Protein AF-A0A914UWD5-F1 (afdb_monomer_lite)

InterPro domains:
  IPR052464 Synovial Proliferation Regulator [PTHR23424] (14-173)

Organism: NCBI:txid2011161

Foldseek 3Di:
DDPPDDDDDDPPDVPVPVPVPDQDDPPDPDGVCLVVVLLVLLVVQLVPPPPDDPDPQQDDDPVSVVSVVVCVVSDPDLLVVLQSLLVLLVDVSSLVRVLSYVVSLVSLLVQCPPPDPSSLLSSLSSLLSNLQDPSCDPVSVVSCVVSVVVVVLVCCCVPPPDPSSNVSSVSNVVSNPPDPPD

Secondary structure (DSSP, 8-state):
----PPPPPPP-----TTTSSTTBSTTSS-BHHHHHHHHHHHHHHTT----S---SS----HHHHHHHHHHHHH-S-HHHHHHHHHHHTTSHHHHHHHTT-HHHHHHHHHHHTT--HHHHHHHHHHHHHHHTSTT--HHHHHHHHHTTHHHHHHHHHHH---HHHHHHHHHHHHHHHS----

Structure (mmCIF, N/CA/C/O backbone):
data_AF-A0A914UWD5-F1
#
_entry.id   AF-A0A914UWD5-F1
#
loop_
_atom_site.group_PDB
_atom_site.id
_atom_site.type_symbol
_atom_site.label_atom_id
_atom_site.label_alt_id
_atom_site.label_comp_id
_atom_site.label_asym_id
_atom_site.label_entity_id
_atom_site.label_seq_id
_atom_site.pdbx_PDB_ins_code
_atom_site.Cartn_x
_atom_site.Cartn_y
_atom_site.Cartn_z
_atom_site.occupancy
_atom_site.B_iso_or_equiv
_atom_site.auth_seq_id
_atom_site.auth_comp_id
_atom_site.auth_asym_id
_atom_site.auth_atom_id
_atom_site.pdbx_PDB_model_num
ATOM 1 N N . MET A 1 1 ? 6.487 -65.019 -23.026 1.00 48.22 1 MET A N 1
ATOM 2 C CA . MET A 1 1 ? 6.910 -63.607 -22.920 1.00 48.22 1 MET A CA 1
ATOM 3 C C . MET A 1 1 ? 5.646 -62.772 -22.949 1.00 48.22 1 MET A C 1
ATOM 5 O O . MET A 1 1 ? 5.100 -62.546 -24.019 1.00 48.22 1 MET A O 1
ATOM 9 N N . SER A 1 2 ? 5.110 -62.471 -21.768 1.00 50.09 2 SER A N 1
ATOM 10 C CA . SER A 1 2 ? 3.847 -61.750 -21.605 1.00 50.09 2 SER A CA 1
ATOM 11 C C . SER A 1 2 ? 4.075 -60.280 -21.932 1.00 50.09 2 SER A C 1
ATOM 13 O O . SER A 1 2 ? 4.912 -59.632 -21.312 1.00 50.09 2 SER A O 1
ATOM 15 N N . THR A 1 3 ? 3.389 -59.770 -22.950 1.00 59.19 3 THR A N 1
ATOM 16 C CA . THR A 1 3 ? 3.427 -58.353 -23.307 1.00 59.19 3 THR A CA 1
ATOM 17 C C . THR A 1 3 ? 2.479 -57.597 -22.388 1.00 59.19 3 THR A C 1
ATOM 19 O O . THR A 1 3 ? 1.311 -57.409 -22.729 1.00 59.19 3 THR A O 1
ATOM 22 N N . GLU A 1 4 ? 2.969 -57.180 -21.223 1.00 55.44 4 GLU A N 1
ATOM 23 C CA . GLU A 1 4 ? 2.319 -56.131 -20.437 1.00 55.44 4 GLU A CA 1
ATOM 24 C C . GLU A 1 4 ? 2.471 -54.814 -21.198 1.00 55.44 4 GLU A C 1
ATOM 26 O O . GLU A 1 4 ? 3.442 -54.076 -21.041 1.00 55.44 4 GLU A O 1
ATOM 31 N N . ARG A 1 5 ? 1.548 -54.559 -22.128 1.00 69.69 5 ARG A N 1
ATOM 32 C CA . ARG A 1 5 ? 1.382 -53.216 -22.671 1.00 69.69 5 ARG A CA 1
ATOM 33 C C . ARG A 1 5 ? 0.528 -52.433 -21.690 1.00 69.69 5 ARG A C 1
ATOM 35 O O . ARG A 1 5 ? -0.534 -52.903 -21.290 1.00 69.69 5 ARG A O 1
ATOM 42 N N . ASN A 1 6 ? 1.007 -51.244 -21.345 1.00 65.12 6 ASN A N 1
ATOM 43 C CA . ASN A 1 6 ? 0.216 -50.228 -20.670 1.00 65.12 6 ASN A CA 1
ATOM 44 C C . ASN A 1 6 ? -1.100 -50.037 -21.457 1.00 65.12 6 ASN A C 1
ATOM 46 O O . ASN A 1 6 ? -1.027 -49.978 -22.694 1.00 65.12 6 ASN A O 1
ATOM 50 N N . PRO A 1 7 ? -2.280 -50.001 -20.812 1.00 73.94 7 PRO A N 1
ATOM 51 C CA . PRO A 1 7 ? -3.520 -49.706 -21.516 1.00 73.94 7 PRO A CA 1
ATOM 52 C C . PRO A 1 7 ? -3.411 -48.358 -22.236 1.00 73.94 7 PRO A C 1
ATOM 54 O O . PRO A 1 7 ? -2.688 -47.458 -21.803 1.00 73.94 7 PRO A O 1
ATOM 57 N N . SER A 1 8 ? -4.100 -48.250 -23.371 1.00 68.12 8 SER A N 1
ATOM 58 C CA . SER A 1 8 ? -4.197 -46.996 -24.112 1.00 68.12 8 SER A CA 1
ATOM 59 C C . SER A 1 8 ? -4.777 -45.902 -23.209 1.00 68.12 8 SER A C 1
ATOM 61 O O . SER A 1 8 ? -5.638 -46.218 -22.381 1.00 68.12 8 SER A O 1
ATOM 63 N N . PRO A 1 9 ? -4.319 -44.643 -23.353 1.00 69.56 9 PRO A N 1
ATOM 64 C CA . PRO A 1 9 ? -4.946 -43.525 -22.662 1.00 69.56 9 PRO A CA 1
ATOM 65 C C . PRO A 1 9 ? -6.455 -43.530 -22.951 1.00 69.56 9 PRO A C 1
ATOM 67 O O . PRO A 1 9 ? -6.857 -43.987 -24.033 1.00 69.56 9 PRO A O 1
ATOM 70 N N . PRO A 1 10 ? -7.288 -43.099 -21.986 1.00 72.19 10 PRO A N 1
ATOM 71 C CA . PRO A 1 10 ? -8.715 -42.944 -22.230 1.00 72.19 10 PRO A CA 1
ATOM 72 C C . PR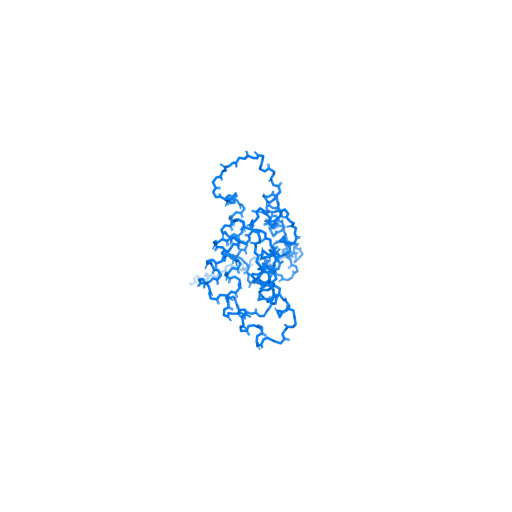O A 1 10 ? -8.927 -42.091 -23.490 1.00 72.19 10 PRO A C 1
ATOM 74 O O . PRO A 1 10 ? -8.047 -41.288 -23.821 1.00 72.19 10 PRO A O 1
ATOM 77 N N . PRO A 1 11 ? -10.036 -42.305 -24.229 1.00 65.88 11 PRO A N 1
ATOM 78 C CA . PRO A 1 11 ? -10.383 -41.415 -25.330 1.00 65.88 11 PRO A CA 1
ATOM 79 C C . PRO A 1 11 ? -10.287 -39.987 -24.804 1.00 65.88 11 PRO A C 1
ATOM 81 O O . PRO A 1 11 ? -10.742 -39.736 -23.690 1.00 65.88 11 PRO A O 1
ATOM 84 N N . GLU A 1 12 ? -9.628 -39.108 -25.561 1.00 59.53 12 GLU A N 1
ATOM 85 C CA . GLU A 1 12 ? -9.753 -37.674 -25.337 1.00 59.53 12 GLU A CA 1
ATOM 86 C C . GLU A 1 12 ? -11.257 -37.431 -25.367 1.00 59.53 12 GLU A C 1
ATOM 88 O O . GLU A 1 12 ? -11.886 -37.528 -26.426 1.00 59.53 12 GLU A O 1
ATOM 93 N N . ASP A 1 13 ? -11.857 -37.262 -24.186 1.00 56.44 13 ASP A N 1
ATOM 94 C CA . ASP A 1 13 ? -13.133 -36.594 -24.112 1.00 56.44 13 ASP A CA 1
ATOM 95 C C . ASP A 1 13 ? -12.900 -35.336 -24.948 1.00 56.44 13 ASP A C 1
ATOM 97 O O . ASP A 1 13 ? -11.870 -34.667 -24.800 1.00 56.44 13 ASP A O 1
ATOM 101 N N . GLU A 1 14 ? -13.791 -35.058 -25.897 1.00 52.66 14 GLU A N 1
ATOM 102 C CA . GLU A 1 14 ? -13.965 -33.691 -26.360 1.00 52.66 14 GLU A CA 1
ATOM 103 C C . GLU A 1 14 ? -14.400 -32.931 -25.100 1.00 52.66 14 GLU A C 1
ATOM 105 O O . GLU A 1 14 ? -15.588 -32.719 -24.859 1.00 52.66 14 GLU A O 1
ATOM 110 N N . GLU A 1 15 ? -13.434 -32.662 -24.212 1.00 51.72 15 GLU A N 1
ATOM 111 C CA . GLU A 1 15 ? -13.526 -31.696 -23.154 1.00 51.72 15 GLU A CA 1
ATOM 112 C C . GLU A 1 15 ? -13.871 -30.455 -23.938 1.00 51.72 15 GLU A C 1
ATOM 114 O O . GLU A 1 15 ? -13.077 -29.933 -24.718 1.00 51.72 15 GLU A O 1
ATOM 119 N N . ASP A 1 16 ? -15.148 -30.109 -23.856 1.00 49.28 16 ASP A N 1
ATOM 120 C CA . ASP A 1 16 ? -15.662 -28.835 -24.270 1.00 49.28 16 ASP A CA 1
ATOM 121 C C . ASP A 1 16 ? -14.714 -27.811 -23.639 1.00 49.28 16 ASP A C 1
ATOM 123 O O . ASP A 1 16 ? -14.811 -27.510 -22.447 1.00 49.28 16 ASP A O 1
ATOM 127 N N . ASP A 1 17 ? -13.746 -27.337 -24.433 1.00 48.22 17 ASP A N 1
ATOM 128 C CA . ASP A 1 17 ? -12.690 -26.379 -24.065 1.00 48.22 17 ASP A CA 1
ATOM 129 C C . ASP A 1 17 ? -13.304 -25.094 -23.461 1.00 48.22 17 ASP A C 1
ATOM 131 O O . ASP A 1 17 ? -12.616 -24.228 -22.922 1.00 48.22 17 ASP A O 1
ATOM 135 N N . ASN A 1 18 ? -14.633 -24.971 -23.524 1.00 49.38 18 ASN A N 1
ATOM 136 C CA . ASN A 1 18 ? -15.437 -23.916 -22.942 1.00 49.38 18 ASN A CA 1
ATOM 137 C C . ASN A 1 18 ? -15.784 -24.101 -21.452 1.00 49.38 18 ASN A C 1
ATOM 139 O O . ASN A 1 18 ? -16.205 -23.124 -20.838 1.00 49.38 18 ASN A O 1
ATOM 143 N N . VAL A 1 19 ? -15.616 -25.278 -20.833 1.00 51.28 19 VAL A N 1
ATOM 144 C CA . VAL A 1 19 ? -16.052 -25.497 -19.432 1.00 51.28 19 VAL A CA 1
ATOM 145 C C . VAL A 1 19 ? -14.940 -25.221 -18.410 1.00 51.28 19 VAL A C 1
ATOM 147 O O . VAL A 1 19 ? -15.221 -24.786 -17.295 1.00 51.28 19 VAL A O 1
ATOM 150 N N . VAL A 1 20 ? -13.665 -25.367 -18.783 1.00 51.59 20 VAL A N 1
ATOM 151 C CA . VAL A 1 20 ? -12.513 -25.080 -17.893 1.00 51.59 20 VAL A CA 1
ATOM 152 C C . VAL A 1 20 ? -12.084 -23.595 -17.954 1.00 51.59 20 VAL A C 1
ATOM 154 O O . VAL A 1 20 ? -11.241 -23.140 -17.182 1.00 51.59 20 VAL A O 1
ATOM 157 N N . GLY A 1 21 ? -12.703 -22.796 -18.833 1.00 55.06 21 GLY A N 1
ATOM 158 C CA . GLY A 1 21 ? -12.350 -21.391 -19.079 1.00 55.06 21 GLY A CA 1
ATOM 159 C C . GLY A 1 21 ? -13.245 -20.322 -18.432 1.00 55.06 21 GLY A C 1
ATOM 160 O O . GLY A 1 21 ? -12.941 -19.136 -18.555 1.00 55.06 21 GLY A O 1
ATOM 161 N N . GLU A 1 22 ? -14.351 -20.674 -17.767 1.00 68.56 22 GLU A N 1
ATOM 162 C CA . GLU A 1 22 ? -15.369 -19.669 -17.405 1.00 68.56 22 GLU A CA 1
ATOM 163 C C . GLU A 1 22 ? -15.008 -18.785 -16.198 1.00 68.56 22 GLU A C 1
ATOM 165 O O . GLU A 1 22 ? -15.341 -17.590 -16.184 1.00 68.56 22 GLU A O 1
ATOM 170 N N . ASP A 1 23 ? -14.298 -19.323 -15.204 1.00 80.50 23 ASP A N 1
ATOM 171 C CA . ASP A 1 23 ? -14.031 -18.613 -13.945 1.00 80.50 23 ASP A CA 1
ATOM 172 C C . ASP A 1 23 ? -12.684 -17.872 -13.921 1.00 80.50 23 ASP A C 1
ATOM 174 O O . ASP A 1 23 ? -12.345 -17.277 -12.913 1.00 80.50 23 ASP A O 1
ATOM 178 N N . HIS A 1 24 ? -11.914 -17.823 -15.010 1.00 81.62 24 HIS A N 1
ATOM 179 C CA . HIS A 1 24 ? -10.602 -17.155 -15.019 1.00 81.62 24 HIS A CA 1
ATOM 180 C C . HIS A 1 24 ? -10.664 -15.673 -15.412 1.00 81.62 24 HIS A C 1
ATOM 182 O O . HIS A 1 24 ? -11.326 -15.294 -16.383 1.00 81.62 24 HIS A O 1
ATOM 188 N N . ILE A 1 25 ? -9.954 -14.802 -14.687 1.00 79.44 25 ILE A N 1
ATOM 189 C CA . ILE A 1 25 ? -9.829 -13.380 -15.037 1.00 79.44 25 ILE A CA 1
ATOM 190 C C . ILE A 1 25 ? -8.941 -13.253 -16.284 1.00 79.44 25 ILE A C 1
ATOM 192 O O . ILE A 1 25 ? -7.713 -13.283 -16.204 1.00 79.44 25 ILE A O 1
ATOM 196 N N . GLY A 1 26 ? -9.558 -13.095 -17.455 1.00 77.75 26 GLY A N 1
ATOM 197 C CA . GLY A 1 26 ? -8.828 -12.983 -18.719 1.00 77.75 26 GLY A CA 1
ATOM 198 C C . GLY A 1 26 ? -7.969 -14.223 -18.984 1.00 77.75 26 GLY A C 1
ATOM 199 O O . GLY A 1 26 ? -8.473 -15.338 -18.946 1.00 77.75 26 GLY A O 1
ATOM 200 N N . SER A 1 27 ? -6.674 -14.028 -19.243 1.00 74.44 27 SER A N 1
ATOM 201 C CA . SER A 1 27 ? -5.693 -15.113 -19.417 1.00 74.44 27 SER A CA 1
ATOM 202 C C . SER A 1 27 ? -4.943 -15.478 -18.131 1.00 74.44 27 SER A C 1
ATOM 204 O O . SER A 1 27 ? -3.940 -16.188 -18.190 1.00 74.44 27 SER A O 1
ATOM 206 N N . THR A 1 28 ? -5.347 -14.932 -16.983 1.00 74.25 28 THR A N 1
ATOM 207 C CA . THR A 1 28 ? -4.685 -15.202 -15.702 1.00 74.25 28 THR A CA 1
ATOM 208 C C . THR A 1 28 ? -5.235 -16.477 -15.066 1.00 74.25 28 THR A C 1
ATOM 210 O O . THR A 1 28 ? -6.374 -16.859 -15.313 1.00 74.25 28 THR A O 1
ATOM 213 N N . ALA A 1 29 ? -4.449 -17.109 -14.194 1.00 74.88 29 ALA A N 1
ATOM 214 C CA . ALA A 1 29 ? -4.908 -18.248 -13.397 1.00 74.88 29 ALA A CA 1
ATOM 215 C C . ALA A 1 29 ? -5.834 -17.839 -12.228 1.00 74.88 29 ALA A C 1
ATOM 217 O O . ALA A 1 29 ? -6.215 -18.683 -11.420 1.00 74.88 29 ALA A O 1
ATOM 218 N N . TYR A 1 30 ? -6.177 -16.550 -12.094 1.00 79.44 30 TYR A N 1
ATOM 219 C CA . TYR A 1 30 ? -7.009 -16.062 -10.997 1.00 79.44 30 TYR A CA 1
ATOM 220 C C . TYR A 1 30 ? -8.483 -16.387 -11.232 1.00 79.44 30 TYR A C 1
ATOM 222 O O . TYR A 1 30 ? -9.032 -16.060 -12.285 1.00 79.44 30 TYR A O 1
ATOM 230 N N . SER A 1 31 ? -9.144 -16.950 -10.219 1.00 83.81 31 SER A N 1
ATOM 231 C CA . SER A 1 31 ? -10.598 -17.137 -10.218 1.00 83.81 31 SER A CA 1
ATOM 232 C C . SER A 1 31 ? -11.317 -15.796 -10.000 1.00 83.81 31 SER A C 1
ATOM 234 O O . SER A 1 31 ? -11.085 -15.119 -8.996 1.00 83.81 31 SER A O 1
ATOM 236 N N . LYS A 1 32 ? -12.225 -15.419 -10.914 1.00 82.69 32 LYS A N 1
ATOM 237 C CA . LYS A 1 32 ? -13.106 -14.243 -10.802 1.00 82.69 32 LYS A CA 1
ATOM 238 C C . LYS A 1 32 ? -13.888 -14.313 -9.503 1.00 82.69 32 LYS A C 1
ATOM 240 O O . LYS A 1 32 ? -13.971 -13.317 -8.787 1.00 82.69 32 LYS A O 1
ATOM 245 N N . ARG A 1 33 ? -14.467 -15.482 -9.210 1.00 83.31 33 ARG A N 1
ATOM 246 C CA . ARG A 1 33 ? -15.284 -15.693 -8.018 1.00 83.31 33 ARG A CA 1
ATOM 247 C C . ARG A 1 33 ? -14.463 -15.585 -6.742 1.00 83.31 33 ARG A C 1
ATOM 249 O O . ARG A 1 33 ? -14.915 -14.907 -5.830 1.00 83.31 33 ARG A O 1
ATOM 256 N N . PHE A 1 34 ? -13.291 -16.215 -6.679 1.00 85.25 34 PHE A N 1
ATOM 257 C CA . PHE A 1 34 ? -12.431 -16.151 -5.497 1.00 85.25 34 PHE A CA 1
ATOM 258 C C . PHE A 1 34 ? -11.979 -14.717 -5.219 1.00 85.25 34 PHE A C 1
ATOM 260 O O . PHE A 1 34 ? -12.217 -14.212 -4.127 1.00 85.25 34 PHE A O 1
ATOM 267 N N . VAL A 1 35 ? -11.413 -14.032 -6.221 1.00 80.94 35 VAL A N 1
ATOM 268 C CA . VAL A 1 35 ? -10.930 -12.653 -6.052 1.00 80.94 35 VAL A CA 1
ATOM 269 C C . VAL A 1 35 ? -12.081 -11.733 -5.661 1.00 80.94 35 VAL A C 1
ATOM 271 O O . VAL A 1 35 ? -11.973 -11.004 -4.683 1.00 80.94 35 VAL A O 1
ATOM 274 N N . LEU A 1 36 ? -13.217 -11.795 -6.365 1.00 80.75 36 LEU A N 1
ATOM 275 C CA . LEU A 1 36 ? -14.375 -10.972 -6.018 1.00 80.75 36 LEU A CA 1
ATOM 276 C C . LEU A 1 36 ? -14.883 -11.278 -4.605 1.00 80.75 36 LEU A C 1
ATOM 278 O O . LEU A 1 36 ? -15.231 -10.353 -3.880 1.00 80.75 36 LEU A O 1
ATOM 282 N N . GLN A 1 37 ? -14.923 -12.549 -4.202 1.00 83.75 37 GLN A N 1
ATOM 283 C CA . GLN A 1 37 ? -15.378 -12.942 -2.872 1.00 83.75 37 GLN A CA 1
ATOM 284 C C . GLN A 1 37 ? -14.437 -12.429 -1.780 1.00 83.75 37 GLN A C 1
ATOM 286 O O . GLN A 1 37 ? -14.928 -11.826 -0.831 1.00 83.75 37 GLN A O 1
ATOM 291 N N . ALA A 1 38 ? -13.123 -12.595 -1.944 1.00 81.50 38 ALA A N 1
ATOM 292 C CA . ALA A 1 38 ? -12.119 -12.090 -1.011 1.00 81.50 38 ALA A CA 1
ATOM 293 C C . ALA A 1 38 ? -12.222 -10.563 -0.861 1.00 81.50 38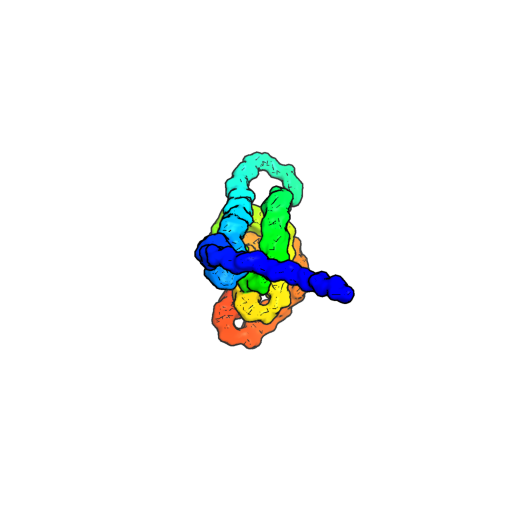 ALA A C 1
ATOM 295 O O . ALA A 1 38 ? -12.261 -10.046 0.252 1.00 81.50 38 ALA A O 1
ATOM 296 N N . LEU A 1 39 ? -12.380 -9.832 -1.973 1.00 80.62 39 LEU A N 1
ATOM 297 C CA . LEU A 1 39 ? -12.564 -8.377 -1.943 1.00 80.62 39 LEU A CA 1
ATOM 298 C C . LEU A 1 39 ? -13.877 -7.958 -1.290 1.00 80.62 39 LEU A C 1
ATOM 300 O O . LEU A 1 39 ? -13.895 -7.014 -0.509 1.00 80.62 39 LEU A O 1
ATOM 304 N N . LEU A 1 40 ? -14.980 -8.643 -1.593 1.00 81.31 40 LEU A N 1
ATOM 305 C CA . LEU A 1 40 ? -16.269 -8.355 -0.969 1.00 81.31 40 LEU A CA 1
ATOM 306 C C . LEU A 1 40 ? -16.248 -8.659 0.526 1.00 81.31 40 LEU A C 1
ATOM 308 O O . LEU A 1 40 ? -16.887 -7.938 1.281 1.00 81.31 40 LEU A O 1
ATOM 312 N N . ASN A 1 41 ? -15.550 -9.710 0.949 1.00 83.06 41 ASN A N 1
ATOM 313 C CA . ASN A 1 41 ? -15.379 -10.035 2.359 1.00 83.06 41 ASN A CA 1
ATOM 314 C C . ASN A 1 41 ? -14.541 -8.961 3.058 1.00 83.06 41 ASN A C 1
ATOM 316 O O . ASN A 1 41 ? -14.971 -8.451 4.084 1.00 83.06 41 ASN A O 1
ATOM 320 N N . LEU A 1 42 ? -13.437 -8.523 2.448 1.00 79.81 42 LEU A N 1
ATOM 321 C CA . LEU A 1 42 ? -12.613 -7.438 2.981 1.00 79.81 42 LEU A CA 1
ATOM 322 C C . LEU A 1 42 ? -13.380 -6.111 3.085 1.00 79.81 42 LEU A C 1
ATOM 324 O O . LEU A 1 42 ? -13.284 -5.419 4.092 1.00 79.81 42 LEU A O 1
ATOM 328 N N . VAL A 1 43 ? -14.160 -5.752 2.060 1.00 80.06 43 VAL A N 1
ATOM 329 C CA . VAL A 1 43 ? -15.000 -4.543 2.085 1.00 80.06 43 VAL A CA 1
ATOM 330 C C . VAL A 1 43 ? -16.100 -4.665 3.130 1.00 80.06 43 VAL A C 1
ATOM 332 O O . VAL A 1 43 ? -16.378 -3.692 3.817 1.00 80.06 43 VAL A O 1
ATOM 335 N N . LYS A 1 44 ? -16.728 -5.838 3.267 1.00 79.75 44 LYS A N 1
ATOM 336 C CA . LYS A 1 44 ? -17.730 -6.066 4.313 1.00 79.75 44 LYS A CA 1
ATOM 337 C C . LYS A 1 44 ? -17.122 -5.904 5.688 1.00 79.75 44 LYS A C 1
ATOM 339 O O . LYS A 1 44 ? -17.722 -5.201 6.480 1.00 79.75 44 LYS A O 1
ATOM 344 N N . GLU A 1 45 ? -15.950 -6.474 5.935 1.00 74.88 45 GLU A N 1
ATOM 345 C CA . GLU A 1 45 ? -15.230 -6.295 7.195 1.00 74.88 45 GLU A CA 1
ATOM 346 C C . GLU A 1 45 ? -14.950 -4.811 7.452 1.00 74.88 45 GLU A C 1
ATOM 348 O O . GLU A 1 45 ? -15.281 -4.265 8.500 1.00 74.88 45 GLU A O 1
ATOM 353 N N . ALA A 1 46 ? -14.495 -4.099 6.420 1.00 73.31 46 ALA A N 1
ATOM 354 C CA . ALA A 1 46 ? -14.321 -2.655 6.465 1.00 73.31 46 ALA A CA 1
ATOM 355 C C . ALA A 1 46 ? -15.636 -1.854 6.562 1.00 73.31 46 ALA A C 1
ATOM 357 O O . ALA A 1 46 ? -15.596 -0.652 6.791 1.00 73.31 46 ALA A O 1
ATOM 358 N N . GLN A 1 47 ? -16.806 -2.478 6.429 1.00 71.44 47 GLN A N 1
ATOM 359 C CA . GLN A 1 47 ? -18.136 -1.859 6.513 1.00 71.44 47 GLN A CA 1
ATOM 360 C C . GLN A 1 47 ? -18.968 -2.379 7.692 1.00 71.44 47 GLN A C 1
ATOM 362 O O . GLN A 1 47 ? -20.065 -1.873 7.930 1.00 71.44 47 GLN A O 1
ATOM 367 N N . VAL A 1 48 ? -18.459 -3.342 8.468 1.00 69.69 48 VAL A N 1
ATOM 368 C CA . VAL A 1 48 ? -19.091 -3.772 9.718 1.00 69.69 48 VAL A CA 1
ATOM 369 C C . VAL A 1 48 ? -19.081 -2.569 10.659 1.00 69.69 48 VAL A C 1
ATOM 371 O O . VAL A 1 48 ? -18.045 -1.959 10.923 1.00 69.69 48 VAL A O 1
ATOM 374 N N . ASP A 1 49 ? -20.276 -2.137 11.053 1.00 56.31 49 ASP A N 1
ATOM 375 C CA . ASP A 1 49 ? -20.475 -1.062 12.017 1.00 56.31 49 ASP A CA 1
ATOM 376 C C . ASP A 1 49 ? -20.194 -1.651 13.400 1.00 56.31 49 ASP A C 1
ATOM 378 O O . ASP A 1 49 ? -21.084 -2.220 14.038 1.00 56.31 49 ASP A O 1
ATOM 382 N N . ASP A 1 50 ? -18.931 -1.590 13.823 1.00 55.72 50 ASP A N 1
ATOM 383 C CA . ASP A 1 50 ? -18.550 -1.880 15.200 1.00 55.72 50 ASP A CA 1
ATOM 384 C C . ASP A 1 50 ? -19.198 -0.817 16.080 1.00 55.72 50 ASP A C 1
ATOM 386 O O . ASP A 1 50 ? -18.667 0.274 16.302 1.00 55.72 50 ASP A O 1
ATOM 390 N N . GLY A 1 51 ? -20.406 -1.116 16.550 1.00 52.50 51 GLY A N 1
ATOM 391 C CA . GLY A 1 51 ? -21.098 -0.321 17.543 1.00 52.50 51 GLY A CA 1
ATOM 392 C C . GLY A 1 51 ? -20.263 -0.265 18.815 1.00 52.50 51 GLY A C 1
ATOM 393 O O . GLY A 1 51 ? -20.455 -1.094 19.687 1.00 52.50 51 GLY A O 1
ATOM 394 N N . ILE A 1 52 ? -19.356 0.712 18.896 1.00 50.09 52 ILE A N 1
ATOM 395 C CA . ILE A 1 52 ? -18.554 1.125 20.056 1.00 50.09 52 ILE A CA 1
ATOM 396 C C . ILE A 1 52 ? -18.271 -0.038 21.022 1.00 50.09 52 ILE A C 1
ATOM 398 O O . ILE A 1 52 ? -18.802 -0.065 22.131 1.00 50.09 52 ILE A O 1
ATOM 402 N N . GLU A 1 53 ? -17.402 -0.970 20.642 1.00 46.22 53 GLU A N 1
ATOM 403 C CA . GLU A 1 53 ? -16.714 -1.803 21.627 1.00 46.22 53 GLU A CA 1
ATOM 404 C C . GLU A 1 53 ? -15.204 -1.692 21.415 1.00 46.22 53 GLU A C 1
ATOM 406 O O . GLU A 1 53 ? -14.651 -2.117 20.406 1.00 46.22 53 GLU A O 1
ATOM 411 N N . ASP A 1 54 ? -14.571 -1.059 22.405 1.00 51.41 54 ASP A N 1
ATOM 412 C CA . ASP A 1 54 ? -13.138 -1.002 22.699 1.00 51.41 54 ASP A CA 1
ATOM 413 C C . ASP A 1 54 ? -12.566 -2.430 22.788 1.00 51.41 54 ASP A C 1
ATOM 415 O O . ASP A 1 54 ? -12.447 -3.014 23.866 1.00 51.41 54 ASP A O 1
ATOM 419 N N . SER A 1 55 ? -12.301 -3.026 21.626 1.00 46.31 55 SER A N 1
ATOM 420 C CA . SER A 1 55 ? -11.963 -4.441 21.470 1.00 46.31 55 SER A CA 1
ATOM 421 C C . SER A 1 55 ? -10.536 -4.589 20.956 1.00 46.31 55 SER A C 1
ATOM 423 O O . SER A 1 55 ? -10.318 -4.994 19.826 1.00 46.31 55 SER A O 1
ATOM 425 N N . GLY A 1 56 ? -9.549 -4.260 21.792 1.00 53.59 56 GLY A N 1
ATOM 426 C CA . GLY A 1 56 ? -8.149 -4.612 21.525 1.00 53.59 56 GLY A CA 1
ATOM 427 C C . GLY A 1 56 ? -7.564 -4.043 20.216 1.00 53.59 56 GLY A C 1
ATOM 428 O O . GLY A 1 56 ? -8.084 -3.074 19.664 1.00 53.59 56 GLY A O 1
ATOM 429 N N . PRO A 1 57 ? -6.417 -4.569 19.747 1.00 57.03 57 PRO A N 1
ATOM 430 C CA . PRO A 1 57 ? -5.901 -4.220 18.428 1.00 57.03 57 PRO A CA 1
ATOM 431 C C . PRO A 1 57 ? -6.892 -4.673 17.347 1.00 57.03 57 PRO A C 1
ATOM 433 O O . PRO A 1 57 ? -7.479 -5.741 17.470 1.00 57.03 57 PRO A O 1
ATOM 436 N N . ALA A 1 58 ? -7.068 -3.866 16.296 1.00 67.06 58 ALA A N 1
ATOM 437 C CA . ALA A 1 58 ? -7.902 -4.238 15.158 1.00 67.06 58 ALA A CA 1
ATOM 438 C C . ALA A 1 58 ? -7.360 -5.535 14.532 1.00 67.06 58 ALA A C 1
ATOM 440 O O . ALA A 1 58 ? -6.225 -5.568 14.047 1.00 67.06 58 ALA A O 1
ATOM 441 N N . GLU A 1 59 ? -8.161 -6.595 14.574 1.00 68.62 59 GLU A N 1
ATOM 442 C CA . GLU A 1 59 ? -7.844 -7.915 14.036 1.00 68.62 59 GLU A CA 1
ATOM 443 C C . GLU A 1 59 ? -8.875 -8.265 12.960 1.00 68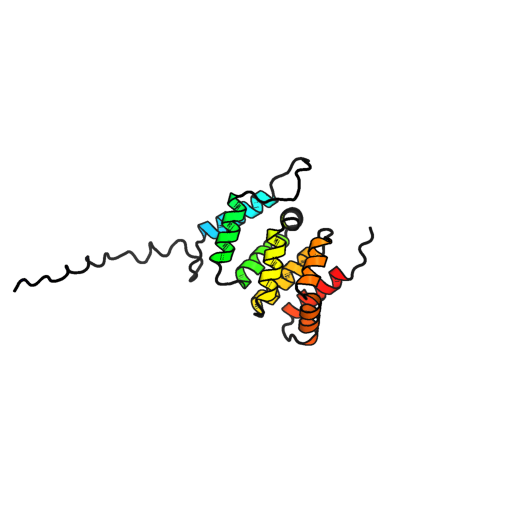.62 59 GLU A C 1
ATOM 445 O O . GLU A 1 59 ? -10.059 -7.977 13.110 1.00 68.62 59 GLU A O 1
ATOM 450 N N . LEU A 1 60 ? -8.413 -8.860 11.861 1.00 72.56 60 LEU A N 1
ATOM 451 C CA . LEU A 1 60 ? -9.290 -9.372 10.810 1.00 72.56 60 LEU A CA 1
ATOM 452 C C . LEU A 1 60 ? -9.991 -10.649 11.274 1.00 72.56 60 LEU A C 1
ATOM 454 O O . LEU A 1 60 ? -9.376 -11.480 11.947 1.00 72.56 60 LEU A O 1
ATOM 458 N N . GLU A 1 61 ? -11.229 -10.867 10.822 1.00 80.38 61 GLU A N 1
ATOM 459 C CA . GLU A 1 61 ? -11.835 -12.197 10.875 1.00 80.38 61 GLU A CA 1
ATOM 460 C C . GLU A 1 61 ? -10.886 -13.242 10.244 1.00 80.38 61 GLU A C 1
ATOM 462 O O . GLU A 1 61 ? -10.374 -13.050 9.139 1.00 80.38 61 GLU A O 1
ATOM 467 N N . GLU A 1 62 ? -10.676 -14.376 10.925 1.00 80.19 62 GLU A N 1
ATOM 468 C CA . GLU A 1 62 ? -9.735 -15.440 10.521 1.00 80.19 62 GLU A CA 1
ATOM 469 C C . GLU A 1 62 ? -9.967 -15.927 9.078 1.00 80.19 62 GLU A C 1
ATOM 471 O O . GLU A 1 62 ? -9.028 -16.281 8.366 1.00 80.19 62 GLU A O 1
ATOM 476 N N . THR A 1 63 ? -11.221 -15.914 8.617 1.00 80.31 63 THR A N 1
ATOM 477 C CA . THR A 1 63 ? -11.580 -16.295 7.245 1.00 80.31 63 THR A CA 1
ATOM 478 C C . THR A 1 63 ? -11.091 -15.273 6.216 1.00 80.31 63 THR A C 1
ATOM 480 O O . THR A 1 63 ? -10.562 -15.659 5.174 1.00 80.31 63 THR A O 1
ATOM 483 N N . VAL A 1 64 ? -11.204 -13.979 6.523 1.00 78.69 64 VAL A N 1
ATOM 484 C CA . VAL A 1 64 ? -10.738 -12.875 5.674 1.00 78.69 64 VAL A CA 1
ATOM 485 C C . VAL A 1 64 ? -9.213 -12.822 5.656 1.00 78.69 64 VAL A C 1
ATOM 487 O O . VAL A 1 64 ? -8.618 -12.636 4.595 1.00 78.69 64 VAL A O 1
ATOM 490 N N . ASP A 1 65 ? -8.572 -13.038 6.805 1.00 79.44 65 ASP A N 1
ATOM 491 C CA . ASP A 1 65 ? -7.112 -13.108 6.920 1.00 79.44 65 ASP A CA 1
ATOM 492 C C . ASP A 1 65 ? -6.531 -14.262 6.084 1.00 79.44 65 ASP A C 1
ATOM 494 O O . ASP A 1 65 ? -5.589 -14.068 5.308 1.00 79.44 65 ASP A O 1
ATOM 498 N N . ALA A 1 66 ? -7.154 -15.444 6.149 1.00 82.38 66 ALA A N 1
ATOM 499 C CA . ALA A 1 66 ? -6.773 -16.595 5.334 1.00 82.38 66 ALA A CA 1
ATOM 500 C C . ALA A 1 66 ? -6.970 -16.337 3.829 1.00 82.38 66 ALA A C 1
ATOM 502 O O . ALA A 1 66 ? -6.080 -16.660 3.037 1.00 82.38 66 ALA A O 1
ATOM 503 N N . ASP A 1 67 ? -8.090 -15.720 3.435 1.00 80.69 67 ASP A N 1
ATOM 504 C CA . ASP A 1 67 ? -8.362 -15.340 2.043 1.00 80.69 67 ASP A CA 1
ATOM 505 C C . ASP A 1 67 ? -7.308 -14.347 1.520 1.00 80.69 67 ASP A C 1
ATOM 507 O O . ASP A 1 67 ? -6.851 -14.473 0.380 1.00 80.69 67 ASP A O 1
ATOM 511 N N . LEU A 1 68 ? -6.878 -13.385 2.346 1.00 76.94 68 LEU A N 1
ATOM 512 C CA . LEU A 1 68 ? -5.832 -12.423 1.992 1.00 76.94 68 LEU A CA 1
ATOM 513 C C . LEU A 1 68 ? -4.451 -13.060 1.889 1.00 76.94 68 LEU A C 1
ATOM 515 O O . LEU A 1 68 ? -3.743 -12.782 0.922 1.00 76.94 68 LEU A O 1
ATOM 519 N N . CYS A 1 69 ? -4.074 -13.928 2.828 1.00 80.00 69 CYS A N 1
ATOM 520 C CA . CYS A 1 69 ? -2.824 -14.685 2.749 1.00 80.00 69 CYS A CA 1
ATOM 521 C C . CYS A 1 69 ? -2.796 -15.568 1.497 1.00 80.00 69 CYS A C 1
ATOM 523 O O . CYS A 1 69 ? -1.816 -15.581 0.752 1.00 80.00 69 CYS A O 1
ATOM 525 N N . GLN A 1 70 ? -3.902 -16.253 1.205 1.00 80.38 70 GLN A N 1
ATOM 526 C CA . GLN A 1 70 ? -4.025 -17.058 -0.001 1.00 80.38 70 GLN A CA 1
ATOM 527 C C . GLN A 1 70 ? -3.947 -16.190 -1.261 1.00 80.38 70 GLN A C 1
ATOM 529 O O . GLN A 1 70 ? -3.245 -16.549 -2.207 1.00 80.38 70 GLN A O 1
ATOM 534 N N . LEU A 1 71 ? -4.630 -15.043 -1.289 1.00 77.44 71 LEU A N 1
ATOM 535 C CA . LEU A 1 71 ? -4.541 -14.106 -2.403 1.00 77.44 71 LEU A CA 1
ATOM 536 C C . LEU A 1 71 ? -3.102 -13.604 -2.566 1.00 77.44 71 LEU A C 1
ATOM 538 O O . LEU A 1 71 ? -2.602 -13.580 -3.687 1.00 77.44 71 LEU A O 1
ATOM 542 N N . TRP A 1 72 ? -2.412 -13.270 -1.477 1.00 77.44 72 TRP A N 1
ATOM 543 C CA . TRP A 1 72 ? -1.009 -12.855 -1.471 1.00 77.44 72 TRP A CA 1
ATOM 544 C C . TRP A 1 72 ? -0.082 -13.921 -2.071 1.00 77.44 72 TRP A C 1
ATOM 546 O O . TRP A 1 72 ? 0.729 -13.603 -2.951 1.00 77.44 72 TRP A O 1
ATOM 556 N N . ASP A 1 73 ? -0.227 -15.172 -1.638 1.00 75.19 73 ASP A N 1
ATOM 557 C CA . ASP A 1 73 ? 0.606 -16.301 -2.063 1.00 75.19 73 ASP A CA 1
ATOM 558 C C . ASP A 1 73 ? 0.316 -16.739 -3.501 1.00 75.19 73 ASP A C 1
ATOM 560 O O . ASP A 1 73 ? 1.230 -17.083 -4.254 1.00 75.19 73 ASP A O 1
ATOM 564 N N . MET A 1 74 ? -0.952 -16.695 -3.914 1.00 72.88 74 MET A N 1
ATOM 565 C CA . MET A 1 74 ? -1.359 -17.014 -5.283 1.00 72.88 74 MET A CA 1
ATOM 566 C C . MET A 1 74 ? -1.032 -15.891 -6.267 1.00 72.88 74 MET A C 1
ATOM 568 O O . MET A 1 74 ? -0.912 -16.145 -7.469 1.00 72.88 74 MET A O 1
ATOM 572 N N . THR A 1 75 ? -0.907 -14.650 -5.788 1.00 73.50 75 THR A N 1
ATOM 573 C CA . THR A 1 75 ? -0.665 -13.500 -6.653 1.00 73.50 75 THR A CA 1
ATOM 574 C C . THR A 1 75 ? 0.774 -13.483 -7.150 1.00 73.50 75 THR A C 1
ATOM 576 O O . THR A 1 75 ? 1.700 -13.053 -6.455 1.00 73.50 75 THR A O 1
ATOM 579 N N . ALA A 1 76 ? 0.936 -13.922 -8.399 1.00 69.88 76 ALA A N 1
ATOM 580 C CA . ALA A 1 76 ? 2.159 -13.776 -9.179 1.00 69.88 76 ALA A CA 1
ATOM 581 C C . ALA A 1 76 ? 2.437 -12.310 -9.557 1.00 69.88 76 ALA A C 1
ATOM 583 O O . ALA A 1 76 ? 3.590 -11.954 -9.786 1.00 69.88 76 ALA A O 1
ATOM 584 N N . ASP A 1 77 ? 1.395 -11.474 -9.610 1.00 82.56 77 ASP A N 1
ATOM 585 C CA . ASP A 1 77 ? 1.470 -10.080 -10.055 1.00 82.56 77 ASP A CA 1
ATOM 586 C C . ASP A 1 77 ? 1.238 -9.102 -8.894 1.00 82.56 77 ASP A C 1
ATOM 588 O O . ASP A 1 77 ? 0.107 -8.762 -8.540 1.00 82.56 77 ASP A O 1
ATOM 592 N N . LYS A 1 78 ? 2.334 -8.688 -8.254 1.00 85.50 78 LYS A N 1
ATOM 593 C CA . LYS A 1 78 ? 2.305 -7.836 -7.059 1.00 85.50 78 LYS A CA 1
ATOM 594 C C . LYS A 1 78 ? 1.730 -6.441 -7.335 1.00 85.50 78 LYS A C 1
ATOM 596 O O . LYS A 1 78 ? 1.116 -5.866 -6.435 1.00 85.50 78 LYS A O 1
ATOM 601 N N . GLU A 1 79 ? 1.829 -5.950 -8.571 1.00 88.69 79 GLU A N 1
ATOM 602 C CA . GLU A 1 79 ? 1.213 -4.690 -8.998 1.00 88.69 79 GLU A CA 1
ATOM 603 C C . GLU A 1 79 ? -0.305 -4.758 -8.844 1.00 88.69 79 GLU A C 1
ATOM 605 O O . GLU A 1 79 ? -0.913 -3.850 -8.275 1.00 88.69 79 GLU A O 1
ATOM 610 N N . LEU A 1 80 ? -0.921 -5.854 -9.295 1.00 85.88 80 LEU A N 1
ATOM 611 C CA . LEU A 1 80 ? -2.369 -6.034 -9.229 1.00 85.88 80 LEU A CA 1
ATOM 612 C C . LEU A 1 80 ? -2.870 -5.963 -7.783 1.00 85.88 80 LEU A C 1
ATOM 614 O O . LEU A 1 80 ? -3.869 -5.296 -7.510 1.00 85.88 80 LEU A O 1
ATOM 618 N N . LEU A 1 81 ? -2.162 -6.599 -6.845 1.00 85.75 81 LEU A N 1
ATOM 619 C CA . LEU A 1 81 ? -2.529 -6.550 -5.430 1.00 85.75 81 LEU A CA 1
ATOM 620 C C . LEU A 1 81 ? -2.378 -5.141 -4.846 1.00 85.75 81 LEU A C 1
ATOM 622 O O . LEU A 1 81 ? -3.298 -4.651 -4.188 1.00 85.75 81 LEU A O 1
ATOM 626 N N . ALA A 1 82 ? -1.252 -4.475 -5.118 1.00 90.06 82 ALA A N 1
ATOM 627 C CA . ALA A 1 82 ? -1.020 -3.098 -4.687 1.00 90.06 82 ALA A CA 1
ATOM 628 C C . ALA A 1 82 ? -2.108 -2.154 -5.222 1.00 90.06 82 ALA A C 1
ATOM 630 O O . ALA A 1 82 ? -2.653 -1.342 -4.471 1.00 90.06 82 ALA A O 1
ATOM 631 N N . GLY A 1 83 ? -2.475 -2.305 -6.496 1.00 91.38 83 GLY A N 1
ATOM 632 C CA . GLY A 1 83 ? -3.484 -1.482 -7.152 1.00 91.38 83 GLY A CA 1
ATOM 633 C C . GLY A 1 83 ? -4.887 -1.705 -6.601 1.00 91.38 83 GLY A C 1
ATOM 634 O O . GLY A 1 83 ? -5.626 -0.743 -6.384 1.00 91.38 83 GLY A O 1
ATOM 635 N N . ILE A 1 84 ? -5.255 -2.953 -6.307 1.00 88.44 84 ILE A N 1
ATOM 636 C CA . ILE A 1 84 ? -6.518 -3.279 -5.637 1.00 88.44 84 ILE A CA 1
ATOM 637 C C . ILE A 1 84 ? -6.572 -2.645 -4.247 1.00 88.44 84 ILE A C 1
ATOM 639 O O . ILE A 1 84 ? -7.537 -1.942 -3.950 1.00 88.44 84 ILE A O 1
ATOM 643 N N . LEU A 1 85 ? -5.547 -2.849 -3.412 1.00 89.94 85 LEU A N 1
ATOM 644 C CA . LEU A 1 85 ? -5.502 -2.270 -2.067 1.00 89.94 85 LEU A CA 1
ATOM 645 C C . LEU A 1 85 ? -5.605 -0.748 -2.135 1.00 89.94 85 LEU A C 1
ATOM 647 O O . LEU A 1 85 ? -6.440 -0.148 -1.467 1.00 89.94 85 LEU A O 1
ATOM 651 N N . ALA A 1 86 ? -4.826 -0.115 -3.005 1.00 92.75 86 ALA A N 1
ATOM 652 C CA . ALA A 1 86 ? -4.867 1.327 -3.172 1.00 92.75 86 ALA A CA 1
ATOM 653 C C . ALA A 1 86 ? -6.209 1.824 -3.738 1.00 92.75 86 ALA A C 1
ATOM 655 O O . ALA A 1 86 ? -6.585 2.964 -3.481 1.00 92.75 86 ALA A O 1
ATOM 656 N N . ASN A 1 87 ? -6.952 1.013 -4.496 1.00 92.50 87 ASN A N 1
ATOM 657 C CA . ASN A 1 87 ? -8.319 1.345 -4.908 1.00 92.50 87 ASN A CA 1
ATOM 658 C C . ASN A 1 87 ? -9.307 1.268 -3.742 1.00 92.50 87 ASN A C 1
ATOM 660 O O . ASN A 1 87 ? -10.160 2.144 -3.636 1.00 92.50 87 ASN A O 1
ATOM 664 N N . LEU A 1 88 ? -9.177 0.271 -2.864 1.00 89.50 88 LEU A N 1
ATOM 665 C CA . LEU A 1 88 ? -9.988 0.170 -1.648 1.00 89.50 88 LEU A CA 1
ATOM 666 C C . LEU A 1 88 ? -9.740 1.367 -0.722 1.00 89.50 88 LEU A C 1
ATOM 668 O O . LEU A 1 88 ? -10.686 1.994 -0.266 1.00 89.50 88 LEU A O 1
ATOM 672 N N . MET A 1 89 ? -8.480 1.768 -0.546 1.00 90.12 89 MET A N 1
ATOM 673 C CA . MET A 1 89 ? -8.094 2.922 0.281 1.00 90.12 89 MET A CA 1
ATOM 674 C C . MET A 1 89 ? -8.518 4.292 -0.285 1.00 90.12 89 MET A C 1
ATOM 676 O O . MET A 1 89 ? -8.275 5.319 0.347 1.00 90.12 89 MET A O 1
ATOM 680 N N . CYS A 1 90 ? -9.116 4.350 -1.481 1.00 91.12 90 CYS A N 1
ATOM 681 C CA . CYS A 1 90 ? -9.751 5.576 -1.977 1.00 91.12 90 CYS A CA 1
ATOM 682 C C . CYS A 1 90 ? -11.086 5.867 -1.276 1.00 91.12 90 CYS A C 1
ATOM 684 O O . CYS A 1 90 ? -11.537 7.013 -1.302 1.00 91.12 90 CYS A O 1
ATOM 686 N N . ASP A 1 91 ? -11.720 4.846 -0.700 1.00 89.38 91 ASP A N 1
ATOM 687 C CA . ASP A 1 91 ? -12.903 4.983 0.138 1.00 89.38 91 ASP A CA 1
ATOM 688 C C . ASP A 1 91 ? -12.483 5.272 1.588 1.00 89.38 91 ASP A C 1
ATOM 690 O O . ASP A 1 91 ? -11.604 4.607 2.135 1.00 89.38 91 ASP A O 1
ATOM 694 N N . GLU A 1 92 ? -13.072 6.301 2.200 1.00 86.50 92 GLU A N 1
ATOM 695 C CA . GLU A 1 92 ? -12.647 6.795 3.519 1.00 86.50 92 GLU A CA 1
ATOM 696 C C . GLU A 1 92 ? -12.967 5.803 4.645 1.00 86.50 92 GLU A C 1
ATOM 698 O O . GLU A 1 92 ? -12.179 5.670 5.581 1.00 86.50 92 GLU A O 1
ATOM 703 N N . GLU A 1 93 ? -14.068 5.057 4.528 1.00 85.50 93 GLU A N 1
ATOM 704 C CA . GLU A 1 93 ? -14.442 4.025 5.497 1.00 85.50 93 GLU A CA 1
ATOM 705 C C . GLU A 1 93 ? -13.469 2.843 5.424 1.00 85.50 93 GLU A C 1
ATOM 707 O O . GLU A 1 93 ? -12.920 2.419 6.445 1.00 85.50 93 GLU A O 1
ATOM 712 N N . CYS A 1 94 ? -13.159 2.381 4.208 1.00 87.38 94 CYS A N 1
ATOM 713 C CA . CYS A 1 94 ? -12.132 1.364 3.992 1.00 87.38 94 CYS A CA 1
ATOM 714 C C . CYS A 1 94 ? -10.770 1.817 4.523 1.00 87.38 94 CYS A C 1
ATOM 716 O O . CYS A 1 94 ? -10.097 1.061 5.222 1.00 87.38 94 CYS A O 1
ATOM 718 N N . LEU A 1 95 ? -10.375 3.061 4.245 1.00 88.50 95 LEU A N 1
ATOM 719 C CA . LEU A 1 95 ? -9.128 3.624 4.753 1.00 88.50 95 LEU A CA 1
ATOM 720 C C . LEU A 1 95 ? -9.092 3.613 6.288 1.00 88.50 95 LEU A C 1
ATOM 722 O O . LEU A 1 95 ? -8.088 3.199 6.868 1.00 88.50 95 LEU A O 1
ATOM 726 N N . GLN A 1 96 ? -10.178 4.024 6.944 1.00 85.69 96 GLN A N 1
ATOM 727 C CA . GLN A 1 96 ? -10.276 4.073 8.401 1.00 85.69 96 GLN A CA 1
ATOM 728 C C . GLN A 1 96 ? -10.188 2.690 9.048 1.00 85.69 96 GLN A C 1
ATOM 730 O O . GLN A 1 96 ? -9.497 2.545 10.056 1.00 85.69 96 GLN A O 1
ATOM 735 N N . LYS A 1 97 ? -10.882 1.687 8.501 1.00 84.19 97 LYS A N 1
ATOM 736 C CA . LYS A 1 97 ? -10.962 0.359 9.131 1.00 84.19 97 LYS A CA 1
ATOM 737 C C . LYS A 1 97 ? -9.801 -0.556 8.764 1.00 84.19 97 LYS A C 1
ATOM 739 O O . LYS A 1 97 ? -9.393 -1.369 9.584 1.00 84.19 97 LYS A O 1
ATOM 744 N N . LEU A 1 98 ? -9.223 -0.400 7.573 1.00 86.88 98 LEU A N 1
ATOM 745 C CA . LEU A 1 98 ? -8.141 -1.272 7.115 1.00 86.88 98 LEU A CA 1
ATOM 746 C C . LEU A 1 98 ? -6.747 -0.783 7.533 1.00 86.88 98 LEU A C 1
ATOM 748 O O . LEU A 1 98 ? -5.875 -1.599 7.808 1.00 86.88 98 LEU A O 1
ATOM 752 N N . THR A 1 99 ? -6.504 0.529 7.611 1.00 89.44 99 THR A N 1
ATOM 753 C CA . THR A 1 99 ? -5.172 1.065 7.978 1.00 89.44 99 THR A CA 1
ATOM 754 C C . THR A 1 99 ? -4.653 0.617 9.360 1.00 89.44 99 THR A C 1
ATOM 756 O O . THR A 1 99 ? -3.437 0.433 9.490 1.00 89.44 99 THR A O 1
ATOM 759 N N . PRO A 1 100 ? -5.503 0.438 10.394 1.00 88.19 100 PRO A N 1
ATOM 760 C CA . PRO A 1 100 ? -5.073 -0.080 11.695 1.00 88.19 100 PRO A CA 1
ATOM 761 C C . PRO A 1 100 ? -4.578 -1.532 11.666 1.00 88.19 100 PRO A C 1
ATOM 763 O O . PRO A 1 100 ? -3.833 -1.930 12.562 1.00 88.19 100 PRO A O 1
ATOM 766 N N . LEU A 1 101 ? -4.971 -2.315 10.656 1.00 84.88 101 LEU A N 1
ATOM 767 C CA . LEU A 1 101 ? -4.648 -3.736 10.571 1.00 84.88 101 LEU A CA 1
ATOM 768 C C . LEU A 1 101 ? -3.147 -3.937 10.288 1.00 84.88 101 LEU A C 1
ATOM 770 O O . LEU A 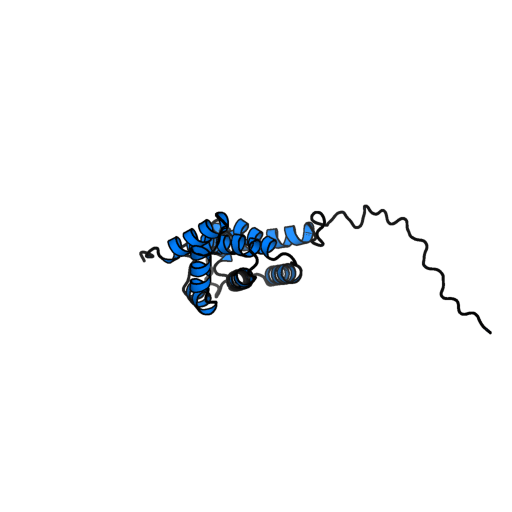1 101 ? -2.638 -3.435 9.275 1.00 84.88 101 LEU A O 1
ATOM 774 N N . PRO A 1 102 ? -2.417 -4.705 11.121 1.00 85.19 102 PRO A N 1
ATOM 775 C CA . PRO A 1 102 ? -1.000 -4.998 10.902 1.00 85.19 102 PRO A CA 1
ATOM 776 C C . PRO A 1 102 ? -0.709 -5.604 9.524 1.00 85.19 102 PRO A C 1
ATOM 778 O O . PRO A 1 102 ? 0.283 -5.240 8.895 1.00 85.19 102 PRO A O 1
ATOM 781 N N . GLN A 1 103 ? -1.608 -6.452 9.019 1.00 84.50 103 GLN A N 1
ATOM 782 C CA . GLN A 1 103 ? -1.498 -7.114 7.720 1.00 84.50 103 GLN A CA 1
ATOM 783 C C . GLN A 1 103 ? -1.405 -6.114 6.569 1.00 84.50 103 GLN A C 1
ATOM 785 O O . GLN A 1 103 ? -0.623 -6.310 5.641 1.00 84.50 103 GLN A O 1
ATOM 790 N N . ILE A 1 104 ? -2.171 -5.020 6.627 1.00 88.00 104 ILE A N 1
ATOM 791 C CA . ILE A 1 104 ? -2.157 -3.981 5.590 1.00 88.00 104 ILE A CA 1
ATOM 792 C C . ILE A 1 104 ? -0.818 -3.249 5.598 1.00 88.00 104 ILE A C 1
ATOM 794 O O . ILE A 1 104 ? -0.249 -2.994 4.534 1.00 88.00 104 ILE A O 1
ATOM 798 N N . ARG A 1 105 ? -0.284 -2.964 6.790 1.00 90.31 105 ARG A N 1
ATOM 799 C CA . ARG A 1 105 ? 1.043 -2.364 6.952 1.00 90.31 105 ARG A CA 1
ATOM 800 C C . ARG A 1 105 ? 2.139 -3.265 6.402 1.00 90.31 105 ARG A C 1
ATOM 802 O O . ARG A 1 105 ? 2.932 -2.821 5.575 1.00 90.31 105 ARG A O 1
ATOM 809 N N . GLU A 1 106 ? 2.157 -4.526 6.811 1.00 87.94 106 GLU A N 1
ATOM 810 C CA . GLU A 1 106 ? 3.136 -5.508 6.342 1.00 87.94 106 GLU A CA 1
ATOM 811 C C . GLU A 1 106 ? 3.055 -5.706 4.825 1.00 87.94 106 GLU A C 1
ATOM 813 O O . GLU A 1 106 ? 4.076 -5.613 4.141 1.00 87.94 106 GLU A O 1
ATOM 818 N N . CYS A 1 107 ? 1.848 -5.870 4.275 1.00 87.81 107 CYS A N 1
ATOM 819 C CA . CYS A 1 107 ? 1.638 -5.979 2.832 1.00 87.81 107 CYS A CA 1
ATOM 820 C C . CYS A 1 107 ? 2.160 -4.747 2.086 1.00 87.81 107 CYS A C 1
ATOM 822 O O . CYS A 1 107 ? 2.874 -4.897 1.096 1.00 87.81 107 CYS A O 1
ATOM 824 N N . ALA A 1 108 ? 1.855 -3.532 2.553 1.00 91.44 108 ALA A N 1
ATOM 825 C CA . ALA A 1 108 ? 2.302 -2.304 1.898 1.00 91.44 108 ALA A CA 1
ATOM 826 C C . ALA A 1 108 ? 3.835 -2.223 1.808 1.00 91.44 108 ALA A C 1
ATOM 828 O O . ALA A 1 108 ? 4.372 -1.916 0.744 1.00 91.44 108 ALA A O 1
ATOM 829 N N . PHE A 1 109 ? 4.557 -2.547 2.884 1.00 90.81 109 PHE A N 1
ATOM 830 C CA . PHE A 1 109 ? 6.023 -2.498 2.874 1.00 90.81 109 PHE A CA 1
ATOM 831 C C . PHE A 1 109 ? 6.667 -3.664 2.117 1.00 90.81 109 PHE A C 1
ATOM 833 O O . PHE A 1 109 ? 7.691 -3.471 1.456 1.00 90.81 109 PHE A O 1
ATOM 840 N N . LEU A 1 110 ? 6.067 -4.856 2.136 1.00 88.38 110 LEU A N 1
ATOM 841 C CA . LEU A 1 110 ? 6.523 -5.973 1.304 1.00 88.38 110 LEU A CA 1
ATOM 842 C C . LEU A 1 110 ? 6.390 -5.647 -0.190 1.00 88.38 110 LEU A C 1
ATOM 844 O O . LEU A 1 110 ? 7.332 -5.885 -0.946 1.00 88.38 110 LEU A O 1
ATOM 848 N N . LEU A 1 111 ? 5.267 -5.053 -0.606 1.00 89.31 111 LEU A N 1
ATOM 849 C CA . LEU A 1 111 ? 5.037 -4.632 -1.994 1.00 89.31 111 LEU A CA 1
ATOM 850 C C . LEU A 1 111 ? 5.990 -3.510 -2.416 1.00 89.31 111 LEU A C 1
ATOM 852 O O . LEU A 1 111 ? 6.524 -3.529 -3.525 1.00 89.31 111 LEU A O 1
ATOM 856 N N . PHE A 1 112 ? 6.281 -2.566 -1.517 1.00 90.25 112 PHE A N 1
ATOM 857 C CA . PHE A 1 112 ? 7.183 -1.450 -1.810 1.00 90.25 112 PHE A CA 1
ATOM 858 C C . PHE A 1 112 ? 8.614 -1.938 -2.094 1.00 90.25 112 PHE A C 1
ATOM 860 O O . PHE A 1 112 ? 9.337 -1.349 -2.895 1.00 90.25 112 PHE A O 1
ATOM 867 N N . ASN A 1 113 ? 8.993 -3.085 -1.527 1.00 86.38 113 ASN A N 1
ATOM 868 C CA . ASN A 1 113 ? 10.287 -3.723 -1.753 1.00 86.38 113 ASN A CA 1
ATOM 869 C C . ASN A 1 113 ? 10.400 -4.524 -3.065 1.00 86.38 113 ASN A C 1
ATOM 871 O O . ASN A 1 113 ? 11.504 -4.964 -3.396 1.00 86.38 113 ASN A O 1
ATOM 875 N N . CYS A 1 114 ? 9.326 -4.716 -3.842 1.00 82.19 114 CYS A N 1
ATOM 876 C CA . CYS A 1 114 ? 9.371 -5.514 -5.079 1.00 82.19 114 CYS A CA 1
ATOM 877 C C . CYS A 1 114 ? 10.199 -4.873 -6.214 1.00 82.19 114 CYS A C 1
ATOM 879 O O . CYS A 1 114 ? 10.641 -5.579 -7.120 1.00 82.19 114 CYS A O 1
ATOM 881 N N . ARG A 1 115 ? 10.514 -3.571 -6.123 1.00 76.38 115 ARG A N 1
ATOM 882 C CA . ARG A 1 115 ? 11.436 -2.807 -6.999 1.00 76.38 115 ARG A CA 1
ATOM 883 C C . ARG A 1 115 ? 11.115 -2.775 -8.501 1.00 76.38 115 ARG A C 1
ATOM 885 O O . ARG A 1 115 ? 11.838 -2.106 -9.242 1.00 76.38 115 ARG A O 1
ATOM 892 N N . ASP A 1 116 ? 10.062 -3.425 -8.979 1.00 88.56 116 ASP A N 1
ATOM 893 C CA . ASP A 1 116 ? 9.550 -3.209 -10.329 1.00 88.56 116 ASP A CA 1
ATOM 894 C C . ASP A 1 116 ? 8.726 -1.914 -10.396 1.00 88.56 116 ASP A C 1
ATOM 896 O O . ASP A 1 116 ? 8.051 -1.521 -9.445 1.00 88.56 116 ASP A O 1
ATOM 900 N N . LEU A 1 117 ? 8.825 -1.210 -11.527 1.00 88.56 117 LEU A N 1
ATOM 901 C CA . LEU A 1 117 ? 8.209 0.107 -11.688 1.00 88.56 117 LEU A CA 1
ATOM 902 C C . LEU A 1 117 ? 6.683 0.093 -11.466 1.00 88.56 117 LEU A C 1
ATOM 904 O O . LEU A 1 117 ? 6.212 0.979 -10.752 1.00 88.56 117 LEU A O 1
ATOM 908 N N . PRO A 1 118 ? 5.913 -0.850 -12.037 1.00 90.81 118 PRO A N 1
ATOM 909 C CA . PRO A 1 118 ? 4.465 -0.850 -11.863 1.00 90.81 118 PRO A CA 1
ATOM 910 C C . PRO A 1 118 ? 4.033 -1.097 -10.408 1.00 90.81 118 PRO A C 1
ATOM 912 O O . PRO A 1 118 ? 3.260 -0.309 -9.858 1.00 90.81 118 PRO A O 1
ATOM 915 N N . THR A 1 119 ? 4.625 -2.080 -9.717 1.00 91.44 119 THR A N 1
ATOM 916 C CA . THR A 1 119 ? 4.347 -2.306 -8.287 1.00 91.44 119 THR A CA 1
ATOM 917 C C . THR A 1 119 ? 4.758 -1.106 -7.437 1.00 91.44 119 THR A C 1
ATOM 919 O O . THR A 1 119 ? 4.023 -0.718 -6.527 1.00 91.44 119 THR A O 1
ATOM 922 N N . LEU A 1 120 ? 5.888 -0.456 -7.743 1.00 92.81 120 LEU A N 1
ATOM 923 C CA . LEU A 1 120 ? 6.307 0.768 -7.053 1.00 92.81 120 LEU A CA 1
ATOM 924 C C . LEU A 1 120 ? 5.322 1.922 -7.254 1.00 92.81 120 LEU A C 1
ATOM 926 O O . LEU A 1 120 ? 5.094 2.679 -6.310 1.00 92.81 120 LEU A O 1
ATOM 930 N N . VAL A 1 121 ? 4.740 2.075 -8.446 1.00 94.75 121 VAL A N 1
ATOM 931 C CA . VAL A 1 121 ? 3.716 3.096 -8.719 1.00 94.75 121 VAL A CA 1
ATOM 932 C C . VAL A 1 121 ? 2.493 2.868 -7.838 1.00 94.75 121 VAL A C 1
ATOM 934 O O . VAL A 1 121 ? 2.102 3.774 -7.095 1.00 94.75 121 VAL A O 1
ATOM 937 N N . GLU A 1 122 ? 1.930 1.662 -7.868 1.00 95.56 122 GLU A N 1
ATOM 938 C CA . GLU A 1 122 ? 0.714 1.348 -7.115 1.00 95.56 122 GLU A CA 1
ATOM 939 C C . GLU A 1 122 ? 0.955 1.352 -5.604 1.00 95.56 122 GLU A C 1
ATOM 941 O O . GLU A 1 122 ? 0.149 1.886 -4.841 1.00 95.56 122 GLU A O 1
ATOM 946 N N . THR A 1 123 ? 2.110 0.870 -5.150 1.00 94.56 123 THR A N 1
ATOM 947 C CA . THR A 1 123 ? 2.436 0.876 -3.719 1.00 94.56 123 THR A CA 1
ATOM 948 C C . THR A 1 123 ? 2.762 2.280 -3.210 1.00 94.56 123 THR A C 1
ATOM 950 O O . THR A 1 123 ? 2.347 2.657 -2.115 1.00 94.56 123 THR A O 1
ATOM 953 N N . SER A 1 124 ? 3.425 3.119 -4.013 1.00 94.56 124 SER A N 1
ATOM 954 C CA . SER A 1 124 ? 3.602 4.538 -3.670 1.00 94.56 124 SER A CA 1
ATOM 955 C C . SER A 1 124 ? 2.259 5.258 -3.615 1.00 94.56 124 SER A C 1
ATOM 957 O O . SER A 1 124 ? 2.048 6.104 -2.746 1.00 94.56 124 SER A O 1
ATOM 959 N N . ARG A 1 125 ? 1.325 4.918 -4.515 1.00 95.50 125 ARG A N 1
ATOM 960 C CA . ARG A 1 125 ? -0.045 5.436 -4.475 1.00 95.50 125 ARG A CA 1
ATOM 961 C C . ARG A 1 125 ? -0.749 5.011 -3.187 1.00 95.50 125 ARG A C 1
ATOM 963 O O . ARG A 1 125 ? -1.295 5.891 -2.522 1.00 95.50 125 ARG A O 1
ATOM 970 N N . LEU A 1 126 ? -0.678 3.733 -2.805 1.00 95.06 126 LEU A N 1
ATOM 971 C CA . LEU A 1 126 ? -1.210 3.203 -1.541 1.00 95.06 126 LEU A CA 1
ATOM 972 C C . LEU A 1 126 ? -0.697 4.004 -0.336 1.00 95.06 126 LEU A C 1
ATOM 974 O O . LEU A 1 126 ? -1.486 4.586 0.408 1.00 95.06 126 LEU A O 1
ATOM 978 N N . LEU A 1 127 ? 0.626 4.107 -0.188 1.00 94.81 127 LEU A N 1
ATOM 979 C CA . LEU A 1 127 ? 1.265 4.838 0.911 1.00 94.81 127 LEU A CA 1
ATOM 980 C C . LEU A 1 127 ? 0.897 6.329 0.892 1.00 94.81 127 LEU A C 1
ATOM 982 O O . LEU A 1 127 ? 0.682 6.942 1.940 1.00 94.81 127 LEU A O 1
ATOM 986 N N . SER A 1 128 ? 0.768 6.929 -0.296 1.00 93.94 128 SER A N 1
ATOM 987 C CA . SER A 1 128 ? 0.326 8.319 -0.435 1.00 93.94 128 SER A CA 1
ATOM 988 C C . SER A 1 128 ? -1.124 8.530 0.013 1.00 93.94 128 SER A C 1
ATOM 990 O O . SER A 1 128 ? -1.447 9.620 0.466 1.00 93.94 128 SER A O 1
ATOM 992 N N . LEU A 1 129 ? -2.002 7.528 -0.096 1.00 93.31 129 LEU A N 1
ATOM 993 C CA . LEU A 1 129 ? -3.383 7.609 0.392 1.00 93.31 129 LEU A CA 1
ATOM 994 C C . LEU A 1 129 ? -3.422 7.491 1.916 1.00 93.31 129 LEU A C 1
ATOM 996 O O . LEU A 1 129 ? -4.013 8.343 2.575 1.00 93.31 129 LEU A O 1
ATOM 1000 N N . ILE A 1 130 ? -2.703 6.512 2.467 1.00 92.62 130 ILE A N 1
ATOM 1001 C CA . ILE A 1 130 ? -2.602 6.277 3.914 1.00 92.62 130 ILE A CA 1
ATOM 1002 C C . ILE A 1 130 ? -2.014 7.502 4.626 1.00 92.62 130 ILE A C 1
ATOM 1004 O O . ILE A 1 130 ? -2.579 7.993 5.604 1.00 92.62 130 ILE A O 1
ATOM 1008 N N . SER A 1 131 ? -0.937 8.075 4.085 1.00 91.44 131 SER A N 1
ATOM 1009 C CA . SER A 1 131 ? -0.260 9.243 4.672 1.00 91.44 131 SER A CA 1
ATOM 1010 C C . SER A 1 131 ? -1.085 10.535 4.682 1.00 91.44 131 SER A C 1
ATOM 1012 O O . SER A 1 131 ? -0.775 11.425 5.468 1.00 91.44 131 SER A O 1
ATOM 1014 N N . ARG A 1 132 ? -2.141 10.668 3.863 1.00 86.06 132 ARG A N 1
ATOM 1015 C CA . ARG A 1 132 ? -3.019 11.865 3.851 1.00 86.06 132 ARG A CA 1
ATOM 1016 C C . ARG A 1 132 ? -3.901 11.988 5.084 1.00 86.06 132 ARG A C 1
ATOM 1018 O O . ARG A 1 132 ? -4.543 13.019 5.268 1.00 86.06 132 ARG A O 1
ATOM 1025 N N . SER A 1 133 ? -4.002 10.922 5.857 1.00 74.06 133 SER A N 1
ATOM 1026 C CA . SER A 1 133 ? -4.986 10.789 6.914 1.00 74.06 133 SER A CA 1
ATOM 1027 C C . SER A 1 133 ? -4.359 10.944 8.297 1.00 74.06 133 SER A C 1
ATOM 1029 O O . SER A 1 133 ? -3.144 10.829 8.484 1.00 74.06 133 SER A O 1
ATOM 1031 N N . SER A 1 134 ? -5.212 11.113 9.304 1.00 79.25 134 SER A N 1
ATOM 1032 C CA . SER A 1 134 ? -4.829 10.937 10.707 1.00 79.25 134 SER A CA 1
ATOM 1033 C C . SER A 1 134 ? -4.429 9.493 11.049 1.00 79.25 134 SER A C 1
ATOM 1035 O O . SER A 1 134 ? -3.971 9.254 12.162 1.00 79.25 134 SER A O 1
ATOM 1037 N N . PHE A 1 135 ? -4.570 8.538 10.119 1.00 80.62 135 PHE A N 1
ATOM 1038 C CA . PHE A 1 135 ? -4.252 7.122 10.321 1.00 80.62 135 PHE A CA 1
ATOM 1039 C C . PHE A 1 135 ? -2.771 6.786 10.119 1.00 80.62 135 PHE A C 1
ATOM 1041 O O . PHE A 1 135 ? -2.367 5.655 10.368 1.00 80.62 135 PHE A O 1
ATOM 1048 N N . TRP A 1 136 ? -1.931 7.743 9.706 1.00 89.62 136 TRP A N 1
ATOM 1049 C CA . TRP A 1 136 ? -0.482 7.545 9.761 1.00 89.62 136 TRP A CA 1
ATOM 1050 C C . TRP A 1 136 ? -0.011 7.568 11.220 1.00 89.62 136 TRP A C 1
ATOM 1052 O O . TRP A 1 136 ? 0.268 8.637 11.775 1.00 89.62 136 TRP A O 1
ATOM 1062 N N . THR A 1 137 ? 0.026 6.398 11.848 1.00 90.00 137 THR A N 1
ATOM 1063 C CA . THR A 1 137 ? 0.400 6.217 13.255 1.00 90.00 137 THR A CA 1
ATOM 1064 C C . THR A 1 137 ? 1.916 6.075 13.446 1.00 90.00 137 THR A C 1
ATOM 1066 O O . THR A 1 137 ? 2.684 6.025 12.482 1.00 90.00 137 THR A O 1
ATOM 1069 N N . ALA A 1 138 ? 2.362 5.994 14.705 1.00 89.62 138 ALA A N 1
ATOM 1070 C CA . ALA A 1 138 ? 3.770 5.787 15.046 1.00 89.62 138 ALA A CA 1
ATOM 1071 C C . ALA A 1 138 ? 4.301 4.430 14.548 1.00 89.62 138 ALA A C 1
ATOM 1073 O O . ALA A 1 138 ? 5.474 4.313 14.207 1.00 89.62 138 ALA A O 1
ATOM 1074 N N . GLU A 1 139 ? 3.450 3.409 14.464 1.00 90.56 139 GLU A N 1
ATOM 1075 C CA . GLU A 1 139 ? 3.793 2.090 13.930 1.00 90.56 139 GLU A CA 1
ATOM 1076 C C . GLU A 1 139 ? 4.076 2.146 12.425 1.00 90.56 139 GLU A C 1
ATOM 1078 O O . GLU A 1 139 ? 5.000 1.485 11.946 1.00 90.56 139 GLU A O 1
ATOM 1083 N N . TRP A 1 140 ? 3.309 2.953 11.681 1.00 93.25 140 TRP A N 1
ATOM 1084 C CA . TRP A 1 140 ? 3.565 3.224 10.265 1.00 93.25 140 TRP A CA 1
ATOM 1085 C C . TRP A 1 140 ? 4.871 3.986 10.071 1.00 93.25 140 TRP A C 1
ATOM 1087 O O . TRP A 1 140 ? 5.664 3.599 9.222 1.00 93.25 140 TRP A O 1
ATOM 1097 N N . GLU A 1 141 ? 5.124 5.016 10.880 1.00 91.19 141 GLU A N 1
ATOM 1098 C CA . GLU A 1 141 ? 6.375 5.781 10.838 1.00 91.19 141 GLU A CA 1
ATOM 1099 C C . GLU A 1 141 ? 7.596 4.918 11.180 1.00 91.19 141 GLU A C 1
ATOM 1101 O O . GLU A 1 141 ? 8.585 4.948 10.452 1.00 91.19 141 GLU A O 1
ATOM 1106 N N . THR A 1 142 ? 7.494 4.100 12.230 1.00 92.12 142 THR A N 1
ATOM 1107 C CA . THR A 1 142 ? 8.553 3.166 12.644 1.00 92.12 142 THR A CA 1
ATOM 1108 C C . THR A 1 142 ? 8.838 2.154 11.542 1.00 92.12 142 THR A C 1
ATOM 1110 O O . THR A 1 142 ? 9.985 1.980 11.155 1.00 92.12 142 THR A O 1
ATOM 1113 N N . SER A 1 143 ? 7.795 1.547 10.966 1.00 92.06 143 SER A N 1
ATOM 1114 C CA . SER A 1 143 ? 7.967 0.616 9.845 1.00 92.06 143 SER A CA 1
ATOM 1115 C C . SER A 1 143 ? 8.588 1.322 8.635 1.00 92.06 143 SER A C 1
ATOM 1117 O O . SER A 1 143 ? 9.476 0.784 7.985 1.00 92.06 143 SER A O 1
ATOM 1119 N N . PHE A 1 144 ? 8.170 2.553 8.337 1.00 92.31 144 PHE A N 1
ATOM 1120 C CA . PHE A 1 144 ? 8.720 3.318 7.221 1.00 92.31 144 PHE A CA 1
ATOM 1121 C C . PHE A 1 144 ? 10.228 3.574 7.375 1.00 92.31 144 PHE A C 1
ATOM 1123 O O . PHE A 1 144 ? 10.962 3.501 6.387 1.00 92.31 144 PHE A O 1
ATOM 1130 N N . ASP A 1 145 ? 10.692 3.819 8.602 1.00 91.50 145 ASP A N 1
ATOM 1131 C CA . ASP A 1 145 ? 12.116 3.944 8.925 1.00 91.50 145 ASP A CA 1
ATOM 1132 C C . ASP A 1 145 ? 12.843 2.589 8.872 1.00 91.50 145 ASP A C 1
ATOM 1134 O O . ASP A 1 145 ? 13.853 2.462 8.179 1.00 91.50 145 ASP A O 1
ATOM 1138 N N . ASP A 1 146 ? 12.290 1.549 9.505 1.00 91.25 146 ASP A N 1
ATOM 1139 C CA . ASP A 1 146 ? 12.875 0.200 9.564 1.00 91.25 146 ASP A CA 1
ATOM 1140 C C . ASP A 1 146 ? 13.091 -0.415 8.173 1.00 91.25 146 ASP A C 1
ATOM 1142 O O . ASP A 1 146 ? 14.077 -1.119 7.932 1.00 91.25 146 ASP A O 1
ATOM 1146 N N . PHE A 1 147 ? 12.182 -0.138 7.236 1.00 88.06 147 PHE A N 1
ATOM 1147 C CA . PHE A 1 147 ? 12.289 -0.580 5.847 1.00 88.06 147 PHE A CA 1
ATOM 1148 C C . PHE A 1 147 ? 13.188 0.320 4.980 1.00 88.06 147 PHE A C 1
ATOM 1150 O O . PHE A 1 147 ? 13.376 0.018 3.804 1.00 88.06 147 PHE A O 1
ATOM 1157 N N . GLY A 1 148 ? 13.754 1.405 5.520 1.00 89.75 148 GLY A N 1
ATOM 1158 C CA . GLY A 1 148 ? 14.584 2.351 4.765 1.00 89.75 148 GLY A CA 1
ATOM 1159 C C . GLY A 1 148 ? 13.809 3.129 3.697 1.00 89.75 148 GLY A C 1
ATOM 1160 O O . GLY A 1 148 ? 14.401 3.645 2.746 1.00 89.75 148 GLY A O 1
ATOM 1161 N N . ALA A 1 149 ? 12.484 3.234 3.835 1.00 90.75 149 ALA A N 1
ATOM 1162 C CA . ALA A 1 149 ? 11.617 3.753 2.783 1.00 90.75 149 ALA A CA 1
ATOM 1163 C C . ALA A 1 149 ? 11.838 5.253 2.514 1.00 90.75 149 ALA A C 1
ATOM 1165 O O . ALA A 1 149 ? 11.576 5.724 1.406 1.00 90.75 149 ALA A O 1
ATOM 1166 N N . TYR A 1 150 ? 12.377 6.010 3.479 1.00 90.56 150 TYR A N 1
ATOM 1167 C CA . TYR A 1 150 ? 12.789 7.401 3.257 1.00 90.56 150 TYR A CA 1
ATOM 1168 C C . TYR A 1 150 ? 13.846 7.520 2.154 1.00 90.56 150 TYR A C 1
ATOM 1170 O O . TYR A 1 150 ? 13.681 8.325 1.233 1.00 90.56 150 TYR A O 1
ATOM 1178 N N . ASP A 1 151 ? 14.899 6.705 2.217 1.00 90.94 151 ASP A N 1
ATOM 1179 C CA . ASP A 1 151 ? 15.982 6.726 1.232 1.00 90.94 151 ASP A CA 1
ATOM 1180 C C . ASP A 1 151 ? 15.486 6.267 -0.142 1.00 90.94 151 ASP A C 1
ATOM 1182 O O . ASP A 1 151 ? 15.823 6.883 -1.158 1.00 90.94 151 ASP A O 1
ATOM 1186 N N . ASP A 1 152 ? 14.622 5.251 -0.179 1.00 91.31 152 ASP A N 1
ATOM 1187 C CA . ASP A 1 152 ? 14.007 4.768 -1.417 1.00 91.31 152 ASP A CA 1
ATOM 1188 C C . ASP A 1 152 ? 13.148 5.849 -2.083 1.00 91.31 152 ASP A C 1
ATOM 1190 O O . ASP A 1 152 ? 13.262 6.092 -3.288 1.00 91.31 152 ASP A O 1
ATOM 1194 N N . VAL A 1 153 ? 12.329 6.568 -1.311 1.00 91.94 153 VAL A N 1
ATOM 1195 C CA . VAL A 1 153 ? 11.503 7.659 -1.842 1.00 91.94 153 VAL A CA 1
ATOM 1196 C C . VAL A 1 153 ? 12.363 8.834 -2.318 1.00 91.94 153 VAL A C 1
ATOM 1198 O O . VAL A 1 153 ? 12.101 9.388 -3.391 1.00 91.94 153 VAL A O 1
ATOM 1201 N N . ILE A 1 154 ? 13.423 9.195 -1.590 1.00 91.94 154 ILE A N 1
ATOM 1202 C CA . ILE A 1 154 ? 14.386 10.222 -2.026 1.00 91.94 154 ILE A CA 1
ATOM 1203 C C . ILE A 1 154 ? 15.074 9.799 -3.328 1.00 91.94 154 ILE A C 1
ATOM 1205 O O . ILE A 1 154 ? 15.215 10.609 -4.254 1.00 91.94 154 ILE A O 1
ATOM 1209 N N . PHE A 1 155 ? 15.481 8.534 -3.430 1.00 91.94 155 PHE A N 1
ATOM 1210 C CA . PHE A 1 155 ? 16.099 7.986 -4.630 1.00 91.94 155 PHE A CA 1
ATOM 1211 C C . PHE A 1 155 ? 15.141 8.033 -5.822 1.00 91.94 155 PHE A C 1
ATOM 1213 O O . PHE A 1 155 ? 15.539 8.486 -6.900 1.00 91.94 155 PHE A O 1
ATOM 1220 N N . VAL A 1 156 ? 13.879 7.642 -5.624 1.00 93.38 156 VAL A N 1
ATOM 1221 C CA . VAL A 1 156 ? 12.816 7.730 -6.634 1.00 93.38 156 VAL A CA 1
ATOM 1222 C C . VAL A 1 156 ? 12.642 9.169 -7.112 1.00 93.38 156 VAL A C 1
ATOM 1224 O O . VAL A 1 156 ? 12.677 9.408 -8.319 1.00 93.38 156 VAL A O 1
ATOM 1227 N N . LEU A 1 157 ? 12.514 10.131 -6.194 1.00 93.00 157 LEU A N 1
ATOM 1228 C CA . LEU A 1 157 ? 12.359 11.553 -6.526 1.00 93.00 157 LEU A CA 1
ATOM 1229 C C . LEU A 1 157 ? 13.552 12.119 -7.302 1.00 93.00 157 LEU A C 1
ATOM 1231 O O . LEU A 1 157 ? 13.381 13.001 -8.142 1.00 93.00 157 LEU A O 1
ATOM 1235 N N . SER A 1 158 ? 14.752 11.610 -7.030 1.00 93.44 158 SER A N 1
ATOM 1236 C CA . SER A 1 158 ? 15.987 12.085 -7.658 1.00 93.44 158 SER A CA 1
ATOM 1237 C C . SER A 1 158 ? 16.271 11.423 -9.009 1.00 93.44 158 SER A C 1
ATOM 1239 O O . SER A 1 158 ? 16.937 12.024 -9.852 1.00 93.44 158 SER A O 1
ATOM 1241 N N . SER A 1 159 ? 15.802 10.187 -9.209 1.00 91.75 159 SER A N 1
ATOM 1242 C CA . SER A 1 159 ? 16.316 9.303 -10.267 1.00 91.75 159 SER A CA 1
ATOM 1243 C C . SER A 1 159 ? 15.247 8.750 -11.211 1.00 91.75 159 SER A C 1
ATOM 1245 O O . SER A 1 159 ? 15.587 8.301 -12.306 1.00 91.75 159 SER A O 1
ATOM 1247 N N . SER A 1 160 ? 13.971 8.744 -10.818 1.00 93.44 160 SER A N 1
ATOM 1248 C CA . SER A 1 160 ? 12.896 8.190 -11.647 1.00 93.44 160 SER A CA 1
ATOM 1249 C C . SER A 1 160 ? 12.569 9.098 -12.833 1.00 93.44 160 SER A C 1
ATOM 1251 O O . SER A 1 160 ? 12.540 10.321 -12.718 1.00 93.44 160 SER A O 1
ATOM 1253 N N . THR A 1 161 ? 12.265 8.495 -13.981 1.00 94.00 161 THR A N 1
ATOM 1254 C CA . THR A 1 161 ? 11.730 9.189 -15.165 1.00 94.00 161 THR A CA 1
ATOM 1255 C C . THR A 1 161 ? 10.215 9.026 -15.311 1.00 94.00 161 THR A C 1
ATOM 1257 O O . THR A 1 161 ? 9.614 9.642 -16.191 1.00 94.00 161 THR A O 1
ATOM 1260 N N . SER A 1 162 ? 9.584 8.211 -14.459 1.00 95.31 162 SER A N 1
ATOM 1261 C CA . SER A 1 162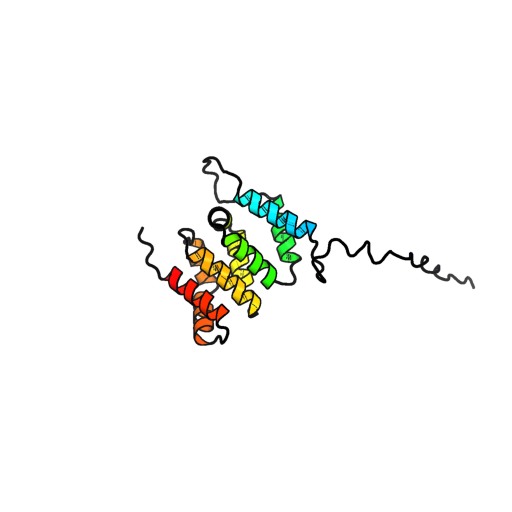 ? 8.135 8.005 -14.461 1.00 95.31 162 SER A CA 1
ATOM 1262 C C . SER A 1 162 ? 7.442 9.160 -13.745 1.00 95.31 162 SER A C 1
ATOM 1264 O O . SER A 1 162 ? 7.579 9.319 -12.531 1.00 95.31 162 SER A O 1
ATOM 1266 N N . SER A 1 163 ? 6.673 9.959 -14.490 1.00 95.25 163 SER A N 1
ATOM 1267 C CA . SER A 1 163 ? 5.898 11.078 -13.939 1.00 95.25 163 SER A CA 1
ATOM 1268 C C . SER A 1 163 ? 4.880 10.625 -12.899 1.00 95.25 163 SER A C 1
ATOM 1270 O O . SER A 1 163 ? 4.619 11.346 -11.940 1.00 95.25 163 SER A O 1
ATOM 1272 N N . GLU A 1 164 ? 4.318 9.433 -13.079 1.00 94.81 164 GLU A N 1
ATOM 1273 C CA . GLU A 1 164 ? 3.351 8.859 -12.157 1.00 94.81 164 GLU A CA 1
ATOM 1274 C C . GLU A 1 164 ? 4.009 8.470 -10.835 1.00 94.81 164 GLU A C 1
ATOM 1276 O O . GLU A 1 164 ? 3.565 8.921 -9.780 1.00 94.81 164 GLU A O 1
ATOM 1281 N N . LEU A 1 165 ? 5.123 7.733 -10.890 1.00 94.88 165 LEU A N 1
ATOM 1282 C CA . LEU A 1 165 ? 5.864 7.356 -9.689 1.00 94.88 165 LEU A CA 1
ATOM 1283 C C . LEU A 1 165 ? 6.372 8.598 -8.940 1.00 94.88 165 LEU A C 1
ATOM 1285 O O . LEU A 1 165 ? 6.209 8.696 -7.725 1.00 94.88 165 LEU A O 1
ATOM 1289 N N . LEU A 1 166 ? 6.925 9.576 -9.667 1.00 96.62 166 LEU A N 1
ATOM 1290 C CA . LEU A 1 166 ? 7.366 10.851 -9.094 1.00 96.62 166 LEU A CA 1
ATOM 1291 C C . LEU A 1 166 ? 6.219 11.591 -8.399 1.00 96.62 166 LEU A C 1
ATOM 1293 O O . LEU A 1 166 ? 6.411 12.133 -7.312 1.00 96.62 166 LEU A O 1
ATOM 1297 N N . LEU A 1 167 ? 5.024 11.607 -8.996 1.00 95.75 167 LEU A N 1
ATOM 1298 C CA . LEU A 1 167 ? 3.856 12.256 -8.407 1.00 95.75 167 LEU A CA 1
ATOM 1299 C C . LEU A 1 167 ? 3.429 11.580 -7.100 1.00 95.75 167 LEU A C 1
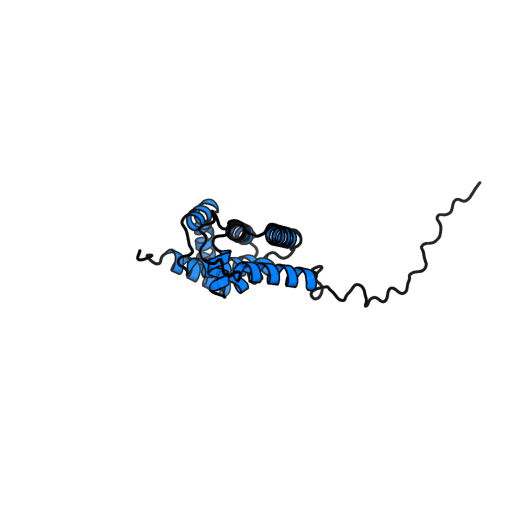ATOM 1301 O O . LEU A 1 167 ? 3.122 12.285 -6.137 1.00 95.75 167 LEU A O 1
ATOM 1305 N N . GLN A 1 168 ? 3.395 10.245 -7.048 1.00 95.56 168 GLN A N 1
ATOM 1306 C CA . GLN A 1 168 ? 3.016 9.531 -5.823 1.00 95.56 168 GLN A CA 1
ATOM 1307 C C . GLN A 1 168 ? 4.068 9.698 -4.723 1.00 95.56 168 GLN A C 1
ATOM 1309 O O . GLN A 1 168 ? 3.715 10.018 -3.590 1.00 95.56 168 GLN A O 1
ATOM 1314 N N . ALA A 1 169 ? 5.353 9.585 -5.066 1.00 94.25 169 ALA A N 1
ATOM 1315 C CA . ALA A 1 169 ? 6.463 9.825 -4.146 1.00 94.25 169 ALA A CA 1
ATOM 1316 C C . ALA A 1 169 ? 6.443 11.258 -3.580 1.00 94.25 169 ALA A C 1
ATOM 1318 O O . ALA A 1 169 ? 6.609 11.464 -2.377 1.00 94.25 169 ALA A O 1
ATOM 1319 N N . ALA A 1 170 ? 6.169 12.256 -4.428 1.00 95.00 170 ALA A N 1
ATOM 1320 C CA . ALA A 1 170 ? 6.075 13.650 -4.004 1.00 95.00 170 ALA A CA 1
ATOM 1321 C C . ALA A 1 170 ? 4.887 13.884 -3.064 1.00 95.00 170 ALA A C 1
ATOM 1323 O O . ALA A 1 170 ? 5.036 14.578 -2.060 1.00 95.00 170 ALA A O 1
ATOM 1324 N N . LYS A 1 171 ? 3.720 13.291 -3.356 1.00 94.44 171 LYS A N 1
ATOM 1325 C CA . LYS A 1 171 ? 2.551 13.344 -2.464 1.00 94.44 171 LYS A CA 1
ATOM 1326 C C . LYS A 1 171 ? 2.850 12.699 -1.118 1.00 94.44 171 LYS A C 1
ATOM 1328 O O . LYS A 1 171 ? 2.546 13.303 -0.099 1.00 94.44 171 LYS A O 1
ATOM 1333 N N . LEU A 1 172 ? 3.462 11.516 -1.119 1.00 93.69 172 LEU A N 1
ATOM 1334 C CA . LEU A 1 172 ? 3.835 10.805 0.099 1.00 93.69 172 LEU A CA 1
ATOM 1335 C C . LEU A 1 172 ? 4.718 11.685 0.993 1.00 93.69 172 LEU A C 1
ATOM 1337 O O . LEU A 1 172 ? 4.318 11.993 2.111 1.00 93.69 172 LEU A O 1
ATOM 1341 N N . ILE A 1 173 ? 5.845 12.193 0.484 1.00 92.31 173 ILE A N 1
ATOM 1342 C CA . ILE A 1 173 ? 6.715 13.100 1.258 1.00 92.31 173 ILE A CA 1
ATOM 1343 C C . ILE A 1 173 ? 5.976 14.366 1.691 1.00 92.31 173 ILE A C 1
ATOM 1345 O O . ILE A 1 173 ? 6.129 14.808 2.829 1.00 92.31 173 ILE A O 1
ATOM 1349 N N . PHE A 1 174 ? 5.164 14.956 0.811 1.00 92.38 174 PHE A N 1
ATOM 1350 C CA . PHE A 1 174 ? 4.381 16.138 1.157 1.00 92.38 174 PHE A CA 1
ATOM 1351 C C . PHE A 1 174 ? 3.471 15.876 2.360 1.00 92.38 174 PHE A C 1
ATOM 1353 O O . PHE A 1 174 ? 3.446 16.694 3.275 1.00 92.38 174 PHE A O 1
ATOM 1360 N N . ASN A 1 175 ? 2.777 14.737 2.389 1.00 91.38 175 ASN A N 1
ATOM 1361 C CA . ASN A 1 175 ? 1.886 14.370 3.486 1.00 91.38 175 ASN A CA 1
ATOM 1362 C C . ASN A 1 175 ? 2.654 14.092 4.782 1.00 91.38 175 ASN A C 1
ATOM 1364 O O . ASN A 1 175 ? 2.258 14.580 5.835 1.00 91.38 175 ASN A O 1
ATOM 1368 N N . LEU A 1 176 ? 3.770 13.359 4.702 1.00 89.00 176 LEU A N 1
ATOM 1369 C CA . LEU A 1 176 ? 4.599 13.026 5.869 1.00 89.00 176 LEU A CA 1
ATOM 1370 C C . LEU A 1 176 ? 5.233 14.261 6.519 1.00 89.00 176 LEU A C 1
ATOM 1372 O O . LEU A 1 176 ? 5.492 14.271 7.716 1.00 89.00 176 LEU A O 1
ATOM 1376 N N . THR A 1 177 ? 5.479 15.307 5.731 1.00 86.38 177 THR A N 1
ATOM 1377 C CA . THR A 1 177 ? 6.089 16.559 6.202 1.00 86.38 177 THR A CA 1
ATOM 1378 C C . THR A 1 177 ? 5.074 17.602 6.661 1.00 86.38 177 THR A C 1
ATOM 1380 O O . THR A 1 177 ? 5.480 18.628 7.215 1.00 86.38 177 THR A O 1
ATOM 1383 N N . GLN A 1 178 ? 3.768 17.376 6.466 1.00 81.56 178 GLN A N 1
ATOM 1384 C CA . GLN A 1 178 ? 2.765 18.257 7.055 1.00 81.56 178 GLN A CA 1
ATOM 1385 C C . GLN A 1 178 ? 2.825 18.133 8.579 1.00 81.56 178 GLN A C 1
ATOM 1387 O O . GLN A 1 178 ? 2.721 17.041 9.136 1.00 81.56 178 GLN A O 1
ATOM 1392 N N . VAL A 1 179 ? 2.978 19.269 9.262 1.00 59.72 179 VAL A N 1
ATOM 1393 C CA . VAL A 1 179 ? 2.868 19.329 10.720 1.00 59.72 179 VAL A CA 1
ATOM 1394 C C . VAL A 1 179 ? 1.450 18.905 11.083 1.00 59.72 179 VAL A C 1
ATOM 1396 O O . VAL A 1 179 ? 0.490 19.601 10.755 1.00 59.72 179 VAL A O 1
ATOM 1399 N N . LYS A 1 180 ? 1.313 17.753 11.741 1.00 64.06 180 LYS A N 1
ATOM 1400 C CA . LYS A 1 180 ? 0.038 17.325 12.314 1.00 64.06 180 LYS A CA 1
ATOM 1401 C C . LYS A 1 180 ? -0.245 18.243 13.502 1.00 64.06 180 LYS A C 1
ATOM 1403 O O . LYS A 1 180 ? 0.345 18.068 14.564 1.00 64.06 180 LYS A O 1
ATOM 1408 N N . GLU A 1 181 ? -1.064 19.274 13.299 1.00 46.00 181 GLU A N 1
ATOM 1409 C CA . GLU A 1 181 ? -1.605 20.055 14.412 1.00 46.00 181 GLU A CA 1
ATOM 1410 C C . GLU A 1 181 ? -2.462 19.109 15.265 1.00 46.00 181 GLU A C 1
ATOM 1412 O O . GLU A 1 181 ? -3.490 18.607 14.814 1.00 46.00 181 GLU A O 1
ATOM 1417 N N . SER A 1 182 ? -1.950 18.795 16.455 1.00 43.12 182 SER A N 1
ATOM 1418 C CA . SER A 1 182 ? -2.579 17.967 17.489 1.00 43.12 182 SER A CA 1
ATOM 1419 C C . SER A 1 182 ? -3.609 18.738 18.299 1.00 43.12 182 SER A C 1
ATOM 1421 O O . SER A 1 182 ? -3.270 19.884 18.680 1.00 43.12 182 SER A O 1
#

Radius of gyration: 21.91 Å; chains: 1; bounding box: 37×84×49 Å

pLDDT: mean 80.61, std 13.87, range [43.12, 96.62]

Sequence (182 aa):
MSTERNPSPPPEDEEDDNVVGEDHIGSTAYSKRFVLQALLNLVKEAQVDDGIEDSGPAELEETVDADLCQLWDMTADKELLAGILANLMCDEECLQKLTPLPQIRECAFLLFNCRDLPTLVETSRLLSLISRSSFWTAEWETSFDDFGAYDDVIFVLSSSTSSELLLQAAKLIFNLTQVKES